Protein AF-A0A920KA98-F1 (afdb_monomer_lite)

Radius of gyration: 15.02 Å; chains: 1; bounding box: 37×26×47 Å

Foldseek 3Di:
DQDLLVLALCCAFVVDQDDNDDPVLVVVCVVVVDDDCDASNDPLNQAAQEEEEPQQPDVVLLPDLVNQLVQLLVLQQVAQQGEYEYENRDPPQDSVSSSSSSVNNCVNRVHSYYHYACRGPQRVDDVRRHPPHDHHYDYPNDPD

Sequence (144 aa):
MGESNAVAFANTVLGARTNRYGDFLDIACAVSGRAPYYGLHCDKNRNAEILLDVTDLPENVKGEDTFFPVLGSVIGRLAGDRVCAVSGINKIASEDQLKALCAAAASTGAVGLVHIIGITPEATNLPHVFGKSDQRKFCLSIWI

Structure (mmCIF, N/CA/C/O backbone):
data_AF-A0A920KA98-F1
#
_entry.id   AF-A0A920KA98-F1
#
loop_
_atom_site.group_PDB
_atom_site.id
_atom_site.type_symbol
_atom_site.label_atom_id
_atom_site.label_alt_id
_atom_site.label_comp_id
_atom_site.label_asym_id
_atom_site.label_entity_id
_atom_site.label_seq_id
_atom_site.pdbx_PDB_ins_code
_atom_site.Cartn_x
_at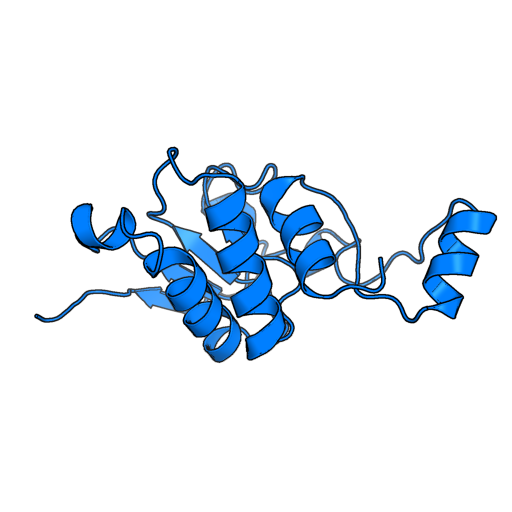om_site.Cartn_y
_atom_site.Cartn_z
_atom_site.occupancy
_atom_site.B_iso_or_equiv
_atom_site.auth_seq_id
_atom_site.auth_comp_id
_atom_site.auth_asym_id
_atom_site.auth_atom_id
_atom_site.pdbx_PDB_model_num
ATOM 1 N N . MET A 1 1 ? 11.928 3.351 -7.414 1.00 64.81 1 MET A N 1
ATOM 2 C CA . MET A 1 1 ? 12.096 3.669 -5.997 1.00 64.81 1 MET A CA 1
ATOM 3 C C . MET A 1 1 ? 12.461 2.370 -5.295 1.00 64.81 1 MET A C 1
ATOM 5 O O . MET A 1 1 ? 11.627 1.469 -5.255 1.00 64.81 1 MET A O 1
ATOM 9 N N . GLY A 1 2 ? 13.709 2.225 -4.848 1.00 67.06 2 GLY A N 1
ATOM 10 C CA . GLY A 1 2 ? 14.181 1.003 -4.175 1.00 67.06 2 GLY A CA 1
ATOM 11 C C . GLY A 1 2 ? 13.707 0.859 -2.723 1.00 67.06 2 GLY A C 1
ATOM 12 O O . GLY A 1 2 ? 13.551 -0.253 -2.222 1.00 67.06 2 GLY A O 1
ATOM 13 N N . GLU A 1 3 ? 13.401 1.978 -2.062 1.00 83.00 3 GLU A N 1
ATOM 14 C CA . GLU A 1 3 ? 13.081 1.986 -0.636 1.00 83.00 3 GLU A CA 1
ATOM 15 C C . GLU A 1 3 ? 11.626 1.572 -0.348 1.00 83.00 3 GLU A C 1
ATOM 17 O O . GLU A 1 3 ? 10.662 2.099 -0.913 1.00 83.00 3 GLU A O 1
ATOM 22 N N . SER A 1 4 ? 11.472 0.612 0.564 1.00 81.31 4 SER A N 1
ATOM 23 C CA . SER A 1 4 ? 10.218 -0.102 0.830 1.00 81.31 4 SER A CA 1
ATOM 24 C C . SER A 1 4 ? 9.083 0.776 1.368 1.00 81.31 4 SER A C 1
ATOM 26 O O . SER A 1 4 ? 7.957 0.701 0.867 1.00 81.31 4 SER A O 1
ATOM 28 N N . ASN A 1 5 ? 9.374 1.612 2.365 1.00 88.81 5 ASN A N 1
ATOM 29 C CA . ASN A 1 5 ? 8.407 2.514 2.989 1.00 88.81 5 ASN A CA 1
ATOM 30 C C . ASN A 1 5 ? 7.975 3.638 2.037 1.00 88.81 5 ASN A C 1
ATOM 32 O O . ASN A 1 5 ? 6.824 4.070 2.052 1.00 88.81 5 ASN A O 1
ATOM 36 N N . ALA A 1 6 ? 8.888 4.078 1.178 1.00 92.38 6 ALA A N 1
ATOM 37 C CA . ALA A 1 6 ? 8.701 5.208 0.300 1.00 92.38 6 ALA A CA 1
ATOM 38 C C . ALA A 1 6 ? 7.776 4.839 -0.870 1.00 92.38 6 ALA A C 1
ATOM 40 O O . ALA A 1 6 ? 6.910 5.630 -1.237 1.00 92.38 6 ALA A O 1
ATOM 41 N N . VAL A 1 7 ? 7.867 3.597 -1.365 1.00 94.88 7 VAL A N 1
ATOM 42 C CA . VAL A 1 7 ? 6.890 3.012 -2.300 1.00 94.88 7 VAL A CA 1
ATOM 43 C C . VAL A 1 7 ? 5.493 2.982 -1.677 1.00 94.88 7 VAL A C 1
ATOM 45 O O . VAL A 1 7 ? 4.543 3.468 -2.292 1.00 94.88 7 VAL A O 1
ATOM 48 N N . ALA A 1 8 ? 5.371 2.459 -0.452 1.00 96.62 8 ALA A N 1
ATOM 49 C CA . ALA A 1 8 ? 4.089 2.370 0.245 1.00 96.62 8 ALA A CA 1
ATOM 50 C C . ALA A 1 8 ? 3.463 3.754 0.462 1.00 96.62 8 ALA A C 1
ATOM 52 O O . ALA A 1 8 ? 2.291 3.949 0.145 1.00 96.62 8 ALA A O 1
ATOM 53 N N . PHE A 1 9 ? 4.250 4.730 0.919 1.00 97.00 9 PHE A N 1
ATOM 54 C CA . PHE A 1 9 ? 3.796 6.105 1.111 1.00 97.00 9 PHE A CA 1
ATOM 55 C C . PHE A 1 9 ? 3.406 6.779 -0.211 1.00 97.00 9 PHE A C 1
ATOM 57 O O . PHE A 1 9 ? 2.332 7.369 -0.304 1.00 97.00 9 PHE A O 1
ATOM 64 N N . ALA A 1 10 ? 4.229 6.655 -1.256 1.00 96.69 10 ALA A N 1
ATOM 65 C CA . ALA A 1 10 ? 3.946 7.258 -2.556 1.00 96.69 10 ALA A CA 1
ATOM 66 C C . ALA A 1 10 ? 2.644 6.715 -3.162 1.00 96.69 10 ALA A C 1
ATOM 68 O O . ALA A 1 10 ? 1.824 7.491 -3.651 1.00 96.69 10 ALA A O 1
ATOM 69 N N . ASN A 1 11 ? 2.417 5.402 -3.094 1.00 96.94 11 ASN A N 1
ATOM 70 C CA . ASN A 1 11 ? 1.177 4.798 -3.580 1.00 96.94 11 ASN A CA 1
ATOM 71 C C . ASN A 1 11 ? -0.036 5.195 -2.715 1.00 96.94 11 ASN A C 1
ATOM 73 O O . ASN A 1 11 ? -1.086 5.521 -3.264 1.00 96.94 11 ASN A O 1
ATOM 77 N N . THR A 1 12 ? 0.114 5.184 -1.385 1.00 96.50 12 THR A N 1
ATOM 78 C CA . THR A 1 12 ? -0.977 5.377 -0.406 1.00 96.50 12 THR A CA 1
ATOM 79 C C . THR A 1 12 ? -1.412 6.832 -0.270 1.00 96.50 12 THR A C 1
ATOM 81 O O . THR A 1 12 ? -2.606 7.115 -0.248 1.00 96.50 12 THR A O 1
ATOM 84 N N . VAL A 1 13 ? -0.463 7.759 -0.151 1.00 95.44 13 VAL A N 1
ATOM 85 C CA . VAL A 1 13 ? -0.736 9.164 0.192 1.00 95.44 13 VAL A CA 1
ATOM 86 C C . VAL A 1 13 ? -0.712 10.044 -1.049 1.00 95.44 13 VAL A C 1
ATOM 88 O O . VAL A 1 13 ? -1.589 10.882 -1.229 1.00 95.44 13 VAL A O 1
ATOM 91 N N . LEU A 1 14 ? 0.262 9.831 -1.939 1.00 95.31 14 LEU A N 1
ATOM 92 C CA . LEU A 1 14 ? 0.437 10.670 -3.130 1.00 95.31 14 LEU A CA 1
ATOM 93 C C . LEU A 1 14 ? -0.336 10.152 -4.352 1.00 95.31 14 LEU A C 1
ATOM 95 O O . LEU A 1 14 ? -0.430 10.852 -5.356 1.00 95.31 14 LEU A O 1
ATOM 99 N N . GLY A 1 15 ? -0.870 8.926 -4.297 1.00 94.25 15 GLY A N 1
ATOM 100 C CA . GLY A 1 15 ? -1.549 8.296 -5.433 1.00 94.25 15 GLY A CA 1
ATOM 101 C C . GLY A 1 15 ? -0.606 7.934 -6.582 1.00 94.25 15 GLY A C 1
ATOM 102 O O . GLY A 1 15 ? -1.046 7.766 -7.721 1.00 94.25 15 GLY A O 1
ATOM 103 N N . ALA A 1 16 ? 0.696 7.815 -6.307 1.00 95.31 16 ALA A N 1
ATOM 104 C CA . ALA A 1 16 ? 1.647 7.338 -7.294 1.00 95.31 16 ALA A CA 1
ATOM 105 C C . ALA A 1 16 ? 1.314 5.899 -7.717 1.00 95.31 16 ALA A C 1
ATOM 107 O O . ALA A 1 16 ? 0.584 5.153 -7.053 1.00 95.31 16 ALA A O 1
ATOM 108 N N . ARG A 1 17 ? 1.886 5.504 -8.852 1.00 94.94 17 ARG A N 1
ATOM 109 C CA . ARG A 1 17 ? 1.837 4.136 -9.358 1.00 94.94 17 ARG A CA 1
ATOM 110 C C . ARG A 1 17 ? 3.261 3.655 -9.493 1.00 94.94 17 ARG A C 1
ATOM 112 O O . ARG A 1 17 ? 3.971 4.070 -10.402 1.00 94.94 17 ARG A O 1
ATOM 119 N N . THR A 1 18 ? 3.713 2.879 -8.515 1.00 93.88 18 THR A N 1
ATOM 120 C CA . THR A 1 18 ? 5.082 2.367 -8.484 1.00 93.88 18 THR A CA 1
ATOM 121 C C . THR A 1 18 ? 5.176 1.046 -7.728 1.00 93.88 18 THR A C 1
ATOM 123 O O . THR A 1 18 ? 4.344 0.735 -6.877 1.00 93.88 18 THR A O 1
ATOM 126 N N . ASN A 1 19 ? 6.211 0.271 -8.043 1.00 93.44 19 ASN A N 1
ATOM 127 C CA . ASN A 1 19 ? 6.557 -0.971 -7.359 1.00 93.44 19 ASN A CA 1
ATOM 128 C C . ASN A 1 19 ? 7.904 -0.815 -6.645 1.00 93.44 19 ASN A C 1
ATOM 130 O O . ASN A 1 19 ? 8.655 0.130 -6.896 1.00 93.44 19 ASN A O 1
ATOM 134 N N . ARG A 1 20 ? 8.239 -1.795 -5.802 1.00 89.62 20 ARG A N 1
ATOM 135 C CA . ARG A 1 20 ? 9.596 -1.956 -5.279 1.00 89.62 20 ARG A CA 1
ATOM 136 C C . ARG A 1 20 ? 10.485 -2.527 -6.383 1.00 89.62 20 ARG A C 1
ATOM 138 O O . ARG A 1 20 ? 10.322 -3.683 -6.775 1.00 89.62 20 ARG A O 1
ATOM 145 N N . TYR A 1 21 ? 11.379 -1.700 -6.913 1.00 89.12 21 TYR A N 1
ATOM 146 C CA . TYR A 1 21 ? 12.351 -2.114 -7.925 1.00 89.12 21 TYR A CA 1
ATOM 147 C C . TYR A 1 21 ? 13.682 -2.467 -7.280 1.00 89.12 21 TYR A C 1
ATOM 149 O O . TYR A 1 21 ? 14.063 -1.858 -6.287 1.00 89.12 21 TYR A O 1
ATOM 157 N N . GLY A 1 22 ? 14.404 -3.411 -7.882 1.00 88.19 22 GLY A N 1
ATOM 158 C CA . GLY A 1 22 ? 15.830 -3.551 -7.604 1.00 88.19 22 GLY A CA 1
ATOM 159 C C . GLY A 1 22 ? 16.609 -2.367 -8.180 1.00 88.19 22 GLY A C 1
ATOM 160 O O . GLY A 1 22 ? 16.202 -1.791 -9.192 1.00 88.19 22 GLY A O 1
ATOM 161 N N . ASP A 1 23 ? 17.743 -2.042 -7.567 1.00 88.75 23 ASP A N 1
ATOM 162 C CA . ASP A 1 23 ? 18.513 -0.818 -7.828 1.00 88.75 23 ASP A CA 1
ATOM 163 C C . ASP A 1 23 ? 18.818 -0.582 -9.316 1.00 88.75 23 ASP A C 1
ATOM 165 O O . ASP A 1 23 ? 18.611 0.512 -9.840 1.00 88.75 23 ASP A O 1
ATOM 169 N N . PHE A 1 24 ? 19.239 -1.624 -10.041 1.00 92.44 24 PHE A N 1
ATOM 170 C CA . PHE A 1 24 ? 19.554 -1.508 -11.469 1.00 92.44 24 PHE A CA 1
ATOM 171 C C . PHE A 1 24 ? 18.328 -1.219 -12.335 1.00 92.44 24 PHE A C 1
ATOM 173 O O . PHE A 1 24 ? 18.422 -0.466 -13.306 1.00 92.44 24 PHE A O 1
ATOM 180 N N . LEU A 1 25 ? 17.174 -1.795 -11.986 1.00 91.06 25 LEU A N 1
ATOM 181 C CA . LEU A 1 25 ? 15.928 -1.506 -12.688 1.00 91.06 25 LEU A CA 1
ATOM 182 C C . LEU A 1 25 ? 15.480 -0.070 -12.404 1.00 91.06 25 LEU A C 1
ATOM 184 O O . LEU A 1 25 ? 14.978 0.588 -13.310 1.00 91.06 25 LEU A O 1
ATOM 188 N N . ASP A 1 26 ? 15.699 0.432 -11.189 1.00 90.12 26 ASP A N 1
ATOM 189 C CA . ASP A 1 26 ? 15.351 1.808 -10.834 1.00 90.12 26 ASP A CA 1
ATOM 190 C C . ASP A 1 26 ? 16.159 2.828 -11.649 1.00 90.12 26 ASP A C 1
ATOM 192 O O . ASP A 1 26 ? 15.595 3.744 -12.250 1.00 90.12 26 ASP A O 1
ATOM 196 N N . ILE A 1 27 ? 17.473 2.607 -11.776 1.00 92.19 27 ILE A N 1
ATOM 197 C CA . ILE A 1 27 ? 18.348 3.430 -12.625 1.00 92.19 27 ILE A CA 1
ATOM 198 C C . ILE A 1 27 ? 17.921 3.335 -14.094 1.00 92.19 27 ILE A C 1
ATOM 200 O O . ILE A 1 27 ? 17.827 4.355 -14.777 1.00 92.19 27 ILE A O 1
ATOM 204 N N . ALA A 1 28 ? 17.613 2.133 -14.590 1.00 94.69 28 ALA A N 1
ATOM 205 C CA . ALA A 1 28 ? 17.132 1.961 -15.958 1.00 94.69 28 ALA A CA 1
ATOM 206 C C . ALA A 1 28 ? 15.816 2.721 -16.203 1.00 94.69 28 ALA A C 1
ATOM 208 O O . ALA A 1 28 ? 15.642 3.322 -17.267 1.00 94.69 28 ALA A O 1
ATOM 209 N N . CYS A 1 29 ? 14.911 2.752 -15.219 1.00 92.94 29 CYS A N 1
ATOM 210 C CA . CYS A 1 29 ? 13.681 3.538 -15.292 1.00 92.94 29 CYS A CA 1
ATOM 211 C C . CYS A 1 29 ? 13.971 5.042 -15.340 1.00 92.94 29 CYS A C 1
ATOM 213 O O . CYS A 1 29 ? 13.373 5.748 -16.150 1.00 92.94 29 CYS A O 1
ATOM 215 N N . ALA A 1 30 ? 14.911 5.525 -14.522 1.00 92.56 30 ALA A N 1
ATOM 216 C CA . ALA A 1 30 ? 15.312 6.929 -14.500 1.00 92.56 30 ALA A CA 1
ATOM 217 C C . ALA A 1 30 ? 15.941 7.377 -15.831 1.00 92.56 30 ALA A C 1
ATOM 219 O O . ALA A 1 30 ? 15.579 8.425 -16.357 1.00 92.56 30 ALA A O 1
ATOM 220 N N . VAL A 1 31 ? 16.834 6.564 -16.409 1.00 96.44 31 VAL A N 1
ATOM 221 C CA . VAL A 1 31 ? 17.502 6.871 -17.687 1.00 96.44 31 VAL A CA 1
ATOM 222 C C . VAL A 1 31 ? 16.531 6.801 -18.865 1.00 96.44 31 VAL A C 1
ATOM 224 O O . VAL A 1 31 ? 16.566 7.652 -19.749 1.00 96.44 31 VAL A O 1
ATOM 227 N N . SER A 1 32 ? 15.661 5.790 -18.899 1.00 96.50 32 SER A N 1
ATOM 228 C CA . SER A 1 32 ? 14.718 5.606 -20.010 1.00 96.50 32 SER A CA 1
ATOM 229 C C . SER A 1 32 ? 13.457 6.467 -19.899 1.00 96.50 32 SER A C 1
ATOM 231 O O . SER A 1 32 ? 12.715 6.579 -20.876 1.00 96.50 32 SER A O 1
ATOM 233 N N . GLY A 1 33 ? 13.180 7.030 -18.718 1.00 94.81 33 GLY A N 1
ATOM 234 C CA . GLY A 1 33 ? 11.914 7.691 -18.402 1.00 94.81 33 GLY A CA 1
ATOM 235 C C . GLY A 1 33 ? 10.710 6.744 -18.448 1.00 94.81 33 GLY A C 1
ATOM 236 O O . GLY A 1 33 ? 9.584 7.192 -18.662 1.00 94.81 33 GLY A O 1
ATOM 237 N N . ARG A 1 34 ? 10.927 5.428 -18.323 1.00 93.88 34 ARG A N 1
ATOM 238 C CA . ARG A 1 34 ? 9.894 4.394 -18.479 1.00 93.88 34 ARG A CA 1
ATOM 239 C C . ARG A 1 34 ? 9.969 3.380 -17.352 1.00 93.88 34 ARG A C 1
ATOM 241 O O . ARG A 1 34 ? 11.039 2.887 -17.029 1.00 93.88 34 ARG A O 1
ATOM 248 N N . ALA A 1 35 ? 8.812 3.005 -16.821 1.00 93.25 35 ALA A N 1
ATOM 249 C CA . ALA A 1 35 ? 8.672 1.906 -15.873 1.00 93.25 35 ALA A CA 1
ATOM 250 C C . ALA A 1 35 ? 7.958 0.715 -16.536 1.00 93.25 35 ALA A C 1
ATOM 252 O O . ALA A 1 35 ? 7.063 0.930 -17.360 1.00 93.25 35 ALA A O 1
ATOM 253 N N . PRO A 1 36 ? 8.304 -0.539 -16.191 1.00 92.94 36 PRO A N 1
ATOM 254 C CA . PRO A 1 36 ? 7.561 -1.691 -16.680 1.00 92.94 36 PRO A CA 1
ATOM 255 C C . PRO A 1 36 ? 6.124 -1.675 -16.138 1.00 92.94 36 PRO A C 1
ATOM 257 O O . PRO A 1 36 ? 5.895 -1.428 -14.954 1.00 92.94 36 PRO A O 1
ATOM 260 N N . TYR A 1 37 ? 5.149 -1.973 -16.996 1.00 95.00 37 TYR A N 1
ATOM 261 C CA . TYR A 1 37 ? 3.734 -1.984 -16.623 1.00 95.00 37 TYR A CA 1
ATOM 262 C C . TYR A 1 37 ? 3.340 -3.326 -15.987 1.00 95.00 37 TYR A C 1
ATOM 264 O O . TYR A 1 37 ? 2.954 -4.270 -16.674 1.00 95.00 37 TYR A O 1
ATOM 272 N N . TYR A 1 38 ? 3.478 -3.424 -14.665 1.00 94.50 38 TYR A N 1
ATOM 273 C CA . TYR A 1 38 ? 3.110 -4.605 -13.872 1.00 94.50 38 TYR A CA 1
ATOM 274 C C . TYR A 1 38 ? 2.803 -4.227 -12.417 1.00 94.50 38 TYR A C 1
ATOM 276 O O . TYR A 1 38 ? 3.002 -3.082 -12.008 1.00 94.50 38 TYR A O 1
ATOM 284 N N . GLY A 1 39 ? 2.356 -5.189 -11.603 1.00 94.88 39 GLY A N 1
ATOM 285 C CA . GLY A 1 39 ? 2.130 -4.963 -10.171 1.00 94.88 39 GLY A CA 1
ATOM 286 C C . GLY A 1 39 ? 1.172 -3.794 -9.934 1.00 94.88 39 GLY A C 1
ATOM 287 O O . GLY A 1 39 ? 0.146 -3.708 -10.610 1.00 94.88 39 GLY A O 1
ATOM 288 N N . LEU A 1 40 ? 1.538 -2.873 -9.045 1.00 96.00 40 LEU A N 1
ATOM 289 C CA . LEU A 1 40 ? 0.741 -1.704 -8.652 1.00 96.00 40 LEU A CA 1
ATOM 290 C C . LEU A 1 40 ? 0.658 -0.596 -9.716 1.00 96.00 40 LEU A C 1
ATOM 292 O O . LEU A 1 40 ? 0.045 0.442 -9.463 1.00 96.00 40 LEU A O 1
ATOM 296 N N . HIS A 1 41 ? 1.223 -0.805 -10.910 1.00 95.69 41 HIS A N 1
ATOM 297 C CA . HIS A 1 41 ? 0.902 0.013 -12.088 1.00 95.69 41 HIS A CA 1
ATOM 298 C C . HIS A 1 41 ? -0.448 -0.344 -12.700 1.00 95.69 41 HIS A C 1
ATOM 300 O O . HIS A 1 41 ? -1.078 0.500 -13.336 1.00 95.69 41 HIS A O 1
ATOM 306 N N . CYS A 1 42 ? -0.889 -1.592 -12.529 1.00 94.94 42 CYS A N 1
ATOM 307 C CA . CYS A 1 42 ? -2.129 -2.091 -13.102 1.00 94.94 42 CYS A CA 1
ATOM 308 C C . CYS A 1 42 ? -3.297 -1.855 -12.140 1.00 94.94 42 CYS A C 1
ATOM 310 O O . CYS A 1 42 ? -3.255 -2.333 -11.009 1.00 94.94 42 CYS A O 1
ATOM 312 N N . ASP A 1 43 ? -4.378 -1.229 -12.616 1.00 92.50 43 ASP A N 1
ATOM 313 C CA . ASP A 1 43 ? -5.558 -0.898 -11.797 1.00 92.50 43 ASP A CA 1
ATOM 314 C C . ASP A 1 43 ? -6.105 -2.109 -11.035 1.00 92.50 43 ASP A C 1
ATOM 316 O O . ASP A 1 43 ? -6.328 -2.057 -9.831 1.00 92.50 43 ASP A O 1
ATOM 320 N N . LYS A 1 44 ? -6.231 -3.249 -11.722 1.00 91.81 44 LYS A N 1
ATOM 321 C CA . LYS A 1 44 ? -6.755 -4.489 -11.134 1.00 91.81 44 LYS A CA 1
ATOM 322 C C . LYS A 1 44 ? -5.962 -4.992 -9.920 1.00 91.81 44 LYS A C 1
ATOM 324 O O . LYS A 1 44 ? -6.551 -5.623 -9.051 1.00 91.81 44 LYS A O 1
ATOM 329 N N . ASN A 1 45 ? -4.656 -4.723 -9.871 1.00 94.12 45 ASN A N 1
ATOM 330 C CA . ASN A 1 45 ? -3.764 -5.174 -8.800 1.00 94.12 45 ASN A CA 1
ATOM 331 C C . ASN A 1 45 ? -3.729 -4.182 -7.630 1.00 94.12 45 ASN A C 1
ATOM 333 O O . ASN A 1 45 ? -3.098 -4.454 -6.616 1.00 94.12 45 ASN A O 1
ATOM 337 N N . ARG A 1 46 ? -4.365 -3.017 -7.786 1.00 95.25 46 ARG A N 1
ATOM 338 C CA . ARG A 1 46 ? -4.528 -2.019 -6.727 1.00 95.25 46 ARG A CA 1
ATOM 339 C C . ARG A 1 46 ? -5.837 -2.208 -5.965 1.00 95.25 46 ARG A C 1
ATOM 341 O O . ARG A 1 46 ? -6.069 -1.486 -5.004 1.00 95.25 46 ARG A O 1
ATOM 348 N N . ASN A 1 47 ? -6.685 -3.155 -6.369 1.00 94.12 47 ASN A N 1
ATOM 349 C CA . ASN A 1 47 ? -7.905 -3.465 -5.636 1.00 94.12 47 ASN A CA 1
ATOM 350 C C . ASN A 1 47 ? -7.552 -4.049 -4.267 1.00 94.12 47 ASN A C 1
ATOM 352 O O . ASN A 1 47 ? -6.754 -4.981 -4.184 1.00 94.12 47 ASN A O 1
ATOM 356 N N . ALA A 1 48 ? -8.169 -3.530 -3.209 1.00 94.56 48 ALA A N 1
ATOM 357 C CA . ALA A 1 48 ? -8.039 -4.114 -1.888 1.00 94.56 48 ALA A CA 1
ATOM 358 C C . ALA A 1 48 ? -8.632 -5.524 -1.857 1.00 94.56 48 ALA A C 1
ATOM 360 O O . ALA A 1 48 ? -9.677 -5.802 -2.444 1.00 94.56 48 ALA A O 1
ATOM 361 N N . GLU A 1 49 ? -7.966 -6.401 -1.117 1.00 93.31 49 GLU A N 1
ATOM 362 C CA . GLU A 1 49 ? -8.437 -7.758 -0.823 1.00 93.31 49 GLU A CA 1
ATOM 363 C C . GLU A 1 49 ? -8.912 -7.881 0.629 1.00 93.31 49 GLU A C 1
ATOM 365 O O . GLU A 1 49 ? -9.657 -8.796 0.992 1.00 93.31 49 GLU A O 1
ATOM 370 N N . ILE A 1 50 ? -8.479 -6.943 1.472 1.00 92.75 50 ILE A N 1
ATOM 371 C CA . ILE A 1 50 ? -8.744 -6.920 2.905 1.00 92.75 50 ILE A CA 1
ATOM 372 C C . ILE A 1 50 ? -9.315 -5.562 3.285 1.00 92.75 50 ILE A C 1
ATOM 374 O O . ILE A 1 50 ? -8.813 -4.534 2.835 1.00 92.75 50 ILE A O 1
ATOM 378 N N . LEU A 1 51 ? -10.344 -5.569 4.129 1.00 93.88 51 LEU A N 1
ATOM 379 C CA . LEU A 1 51 ? -10.823 -4.383 4.830 1.00 93.88 51 LEU A CA 1
ATOM 380 C C . LEU A 1 51 ? -10.471 -4.497 6.309 1.00 93.88 51 LEU A C 1
ATOM 382 O O . LEU A 1 51 ? -10.885 -5.460 6.955 1.00 93.88 51 LEU A O 1
ATOM 386 N N . LEU A 1 52 ? -9.770 -3.499 6.831 1.00 94.25 52 LEU A N 1
ATOM 387 C CA . LEU A 1 52 ? -9.576 -3.286 8.255 1.00 94.25 52 LEU A CA 1
ATOM 388 C C . LEU A 1 52 ? -10.426 -2.098 8.703 1.00 94.25 52 LEU A C 1
ATOM 390 O O . LEU A 1 52 ? -10.156 -0.959 8.322 1.00 94.25 52 LEU A O 1
ATOM 394 N N . ASP A 1 53 ? -11.456 -2.361 9.499 1.00 93.06 53 ASP A N 1
ATOM 395 C CA . ASP A 1 53 ? -12.316 -1.303 10.025 1.00 93.06 53 ASP A CA 1
ATOM 396 C C . ASP A 1 53 ? -11.903 -0.928 11.449 1.00 93.06 53 ASP A C 1
ATOM 398 O O . ASP A 1 53 ? -11.918 -1.774 12.346 1.00 93.06 53 ASP A O 1
ATOM 402 N N . VAL A 1 54 ? -11.509 0.335 11.637 1.00 93.00 54 VAL A N 1
ATOM 403 C CA . VAL A 1 54 ? -11.131 0.918 12.935 1.00 93.00 54 VAL A CA 1
ATOM 404 C C . VAL A 1 54 ? -12.114 1.999 13.396 1.00 93.00 54 VAL A C 1
ATOM 406 O O . VAL A 1 54 ? -11.798 2.790 14.285 1.00 93.00 54 VAL A O 1
ATOM 409 N N . THR A 1 55 ? -13.307 2.058 12.795 1.00 90.62 55 THR A N 1
ATOM 410 C CA . THR A 1 55 ? -14.330 3.068 13.121 1.00 90.62 55 THR A CA 1
ATOM 411 C C . THR A 1 55 ? -14.712 3.041 14.602 1.00 90.62 55 THR A C 1
ATOM 413 O O . THR A 1 55 ? -14.781 4.101 15.222 1.00 90.62 55 THR A O 1
ATOM 416 N N . ASP A 1 56 ? -14.847 1.845 15.178 1.00 89.69 56 ASP A N 1
ATOM 417 C CA . ASP A 1 56 ? -15.270 1.635 16.570 1.00 89.69 56 ASP A CA 1
ATOM 418 C C . ASP A 1 56 ? -14.150 1.851 17.605 1.00 89.69 56 ASP A C 1
ATOM 420 O O . ASP A 1 56 ? -14.376 1.713 18.808 1.00 89.69 56 ASP A O 1
ATOM 424 N N . LEU A 1 57 ? -12.930 2.195 17.171 1.00 89.50 57 LEU A N 1
ATOM 425 C CA . LEU A 1 57 ? -11.847 2.509 18.099 1.00 89.50 57 LEU A CA 1
ATOM 426 C C . LEU A 1 57 ? -12.033 3.897 18.734 1.00 89.50 57 LEU A C 1
ATOM 428 O O . LEU A 1 57 ? -12.366 4.851 18.020 1.00 89.50 57 LEU A O 1
ATOM 432 N N . PRO A 1 58 ? -11.740 4.052 20.042 1.00 89.06 58 PRO A N 1
ATOM 433 C CA . PRO A 1 58 ? -11.795 5.345 20.718 1.00 89.06 58 PRO A CA 1
ATOM 434 C C . PRO A 1 58 ? -10.912 6.406 20.041 1.00 89.06 58 PRO A C 1
ATOM 436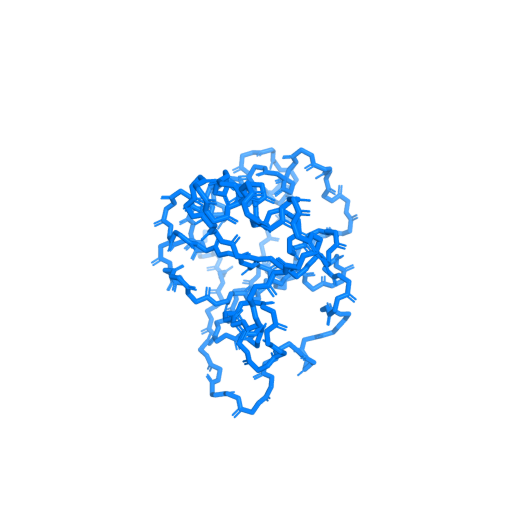 O O . PRO A 1 58 ? -9.764 6.139 19.681 1.00 89.06 58 PRO A O 1
ATOM 439 N N . GLU A 1 59 ? -11.417 7.636 19.897 1.00 86.38 59 GLU A N 1
ATOM 440 C CA . GLU A 1 59 ? -10.674 8.732 19.246 1.00 86.38 59 GLU A CA 1
ATOM 441 C C . GLU A 1 59 ? -9.371 9.087 19.971 1.00 86.38 59 GLU A C 1
ATOM 443 O O . GLU A 1 59 ? -8.394 9.448 19.322 1.00 86.38 59 GLU A O 1
ATOM 448 N N . ASN A 1 60 ? -9.318 8.939 21.300 1.00 86.62 60 ASN A N 1
ATOM 449 C CA . ASN A 1 60 ? -8.084 9.158 22.055 1.00 86.62 60 ASN A CA 1
ATOM 450 C C . ASN A 1 60 ? -6.990 8.164 21.648 1.00 86.62 60 ASN A C 1
ATOM 452 O O . ASN A 1 60 ? -5.847 8.574 21.522 1.00 86.62 60 ASN A O 1
ATOM 456 N N . VAL A 1 61 ? -7.347 6.903 21.374 1.00 86.62 61 VAL A N 1
ATOM 457 C CA . VAL A 1 61 ? -6.400 5.885 20.896 1.00 86.62 61 VAL A CA 1
ATOM 458 C C . VAL A 1 61 ? -5.953 6.212 19.475 1.00 86.62 61 VAL A C 1
ATOM 460 O O . VAL A 1 61 ? -4.764 6.175 19.185 1.00 86.62 61 VAL A O 1
ATOM 463 N N . LYS A 1 62 ? -6.885 6.587 18.589 1.00 86.94 62 LYS A N 1
ATOM 464 C CA . LYS A 1 62 ? -6.564 6.970 17.201 1.00 86.94 62 LYS A CA 1
ATOM 465 C C . LYS A 1 62 ? -5.727 8.252 17.104 1.00 86.94 62 LYS A C 1
ATOM 467 O O . LYS A 1 62 ? -5.088 8.478 16.080 1.00 86.94 62 LYS A O 1
ATOM 472 N N . GLY A 1 63 ? -5.753 9.089 18.141 1.00 84.31 63 GLY A N 1
ATOM 473 C CA . GLY A 1 63 ? -4.970 10.318 18.243 1.00 84.31 63 GLY A CA 1
ATOM 474 C C . GLY A 1 63 ? -3.540 10.133 18.757 1.00 84.31 63 GLY A C 1
ATOM 475 O O . GLY A 1 63 ? -2.767 11.086 18.691 1.00 84.31 63 GLY A O 1
ATOM 476 N N . GLU A 1 64 ? -3.168 8.954 19.265 1.00 88.50 64 GLU A N 1
ATOM 477 C CA . GLU A 1 64 ? -1.800 8.693 19.725 1.00 88.50 64 GLU A CA 1
ATOM 478 C C . GLU A 1 64 ? -0.839 8.489 18.544 1.00 88.50 64 GLU A C 1
ATOM 480 O O . GLU A 1 64 ? -1.136 7.756 17.601 1.00 88.50 64 GLU A O 1
ATOM 485 N N . ASP A 1 65 ? 0.373 9.046 18.616 1.00 86.88 65 ASP A N 1
ATOM 486 C CA . ASP A 1 65 ? 1.386 8.864 17.560 1.00 86.88 65 ASP A CA 1
ATOM 487 C C . ASP A 1 65 ? 1.813 7.398 17.381 1.00 86.88 65 ASP A C 1
ATOM 489 O O . ASP A 1 65 ? 2.235 6.982 16.302 1.00 86.88 65 ASP A O 1
ATOM 493 N N . THR A 1 66 ? 1.669 6.591 18.431 1.00 92.56 66 THR A N 1
ATOM 494 C CA . THR A 1 66 ? 1.930 5.146 18.431 1.00 92.56 66 THR A CA 1
ATOM 495 C C . THR A 1 66 ? 0.874 4.357 17.656 1.00 92.56 66 THR A C 1
ATOM 497 O O . THR A 1 66 ? 1.164 3.251 17.193 1.00 92.56 66 THR A O 1
ATOM 500 N N . PHE A 1 67 ? -0.326 4.910 17.458 1.00 93.75 67 PHE A N 1
ATOM 501 C CA . PHE A 1 67 ? -1.430 4.225 16.792 1.00 93.75 67 PHE A CA 1
ATOM 502 C C . PHE A 1 67 ? -1.079 3.831 15.359 1.00 93.75 67 PHE A C 1
ATOM 504 O O . PHE A 1 67 ? -1.248 2.680 14.966 1.00 93.75 67 PHE A O 1
ATOM 511 N N . PHE A 1 68 ? -0.538 4.765 14.581 1.00 95.31 68 PHE A N 1
ATOM 512 C CA . PHE A 1 68 ? -0.225 4.578 13.165 1.00 95.31 68 PHE A CA 1
ATOM 513 C C . PHE A 1 68 ? 0.830 3.496 12.881 1.00 95.31 68 PHE A C 1
ATOM 515 O O . PHE A 1 68 ? 0.561 2.631 12.042 1.00 95.31 68 PHE A O 1
ATOM 522 N N . PRO A 1 69 ? 2.001 3.459 13.550 1.00 96.62 69 PRO A N 1
ATOM 523 C CA . PRO A 1 69 ? 2.956 2.368 13.364 1.00 96.62 69 PRO A CA 1
ATOM 524 C C . PRO A 1 69 ? 2.430 1.018 13.884 1.00 96.62 69 PRO A C 1
ATOM 526 O O . PRO A 1 69 ? 2.736 -0.024 13.295 1.00 96.62 69 PRO A O 1
ATOM 529 N N . VAL A 1 70 ? 1.607 0.998 14.940 1.00 96.50 70 VAL A N 1
ATOM 530 C CA . VAL A 1 70 ? 0.957 -0.240 15.413 1.00 96.50 70 VAL A CA 1
ATOM 531 C C . VAL A 1 70 ? -0.050 -0.741 14.381 1.00 96.50 70 VAL A C 1
ATOM 533 O O . VAL A 1 70 ? -0.000 -1.906 13.987 1.00 96.50 70 VAL A O 1
ATOM 536 N N . LEU A 1 71 ? -0.906 0.144 13.876 1.00 95.88 71 LEU A N 1
ATOM 537 C CA . LEU A 1 71 ? -1.875 -0.157 12.831 1.00 95.88 71 LEU A CA 1
ATOM 538 C C . LEU A 1 71 ? -1.180 -0.652 11.561 1.00 95.88 71 LEU A C 1
ATOM 540 O O . LEU A 1 71 ? -1.567 -1.681 11.015 1.00 95.88 71 LEU A O 1
ATOM 544 N N . GLY A 1 72 ? -0.106 0.015 11.134 1.00 97.00 72 GLY A N 1
ATOM 545 C CA . GLY A 1 72 ? 0.723 -0.435 10.019 1.00 97.00 72 GLY A CA 1
ATOM 546 C C . GLY A 1 72 ? 1.292 -1.837 10.249 1.00 97.00 72 GLY A C 1
ATOM 547 O O . GLY A 1 72 ? 1.224 -2.680 9.360 1.00 97.00 72 GLY A O 1
ATOM 548 N N . SER A 1 73 ? 1.766 -2.136 11.460 1.00 98.00 73 SER A N 1
ATOM 549 C CA . SER A 1 73 ? 2.266 -3.472 11.818 1.00 98.00 73 SER A CA 1
ATOM 550 C C . SER A 1 73 ? 1.177 -4.550 11.777 1.00 98.00 73 SER A C 1
ATOM 552 O O . SER A 1 73 ? 1.428 -5.677 11.347 1.00 98.00 73 SER A O 1
ATOM 554 N N . VAL A 1 74 ? -0.042 -4.219 12.213 1.00 97.19 74 VAL A N 1
ATOM 555 C CA . VAL A 1 74 ? -1.211 -5.106 12.112 1.00 97.19 74 VAL A CA 1
ATOM 556 C C . VAL A 1 74 ? -1.567 -5.344 10.646 1.00 97.19 74 VAL A C 1
ATOM 558 O O . VAL A 1 74 ? -1.730 -6.494 10.239 1.00 97.19 74 VAL A O 1
ATOM 561 N N . ILE A 1 75 ? -1.618 -4.280 9.839 1.00 96.75 75 ILE A N 1
ATOM 562 C CA . ILE A 1 75 ? -1.881 -4.360 8.399 1.00 96.75 75 ILE A CA 1
ATOM 563 C C .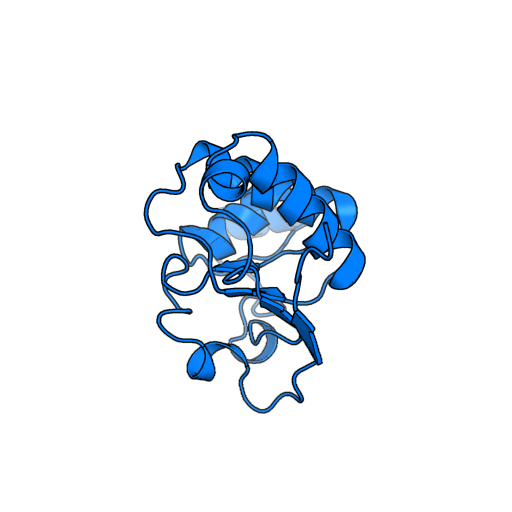 ILE A 1 75 ? -0.856 -5.264 7.724 1.00 96.75 75 ILE A C 1
ATOM 565 O O . ILE A 1 75 ? -1.256 -6.177 7.013 1.00 96.75 75 ILE A O 1
ATOM 569 N N . GLY A 1 76 ? 0.443 -5.073 7.966 1.00 96.88 76 GLY A N 1
ATOM 570 C CA . GLY A 1 76 ? 1.465 -5.898 7.327 1.00 96.88 76 GLY A CA 1
ATOM 571 C C . GLY A 1 76 ? 1.371 -7.375 7.714 1.00 96.88 76 GLY A C 1
ATOM 572 O O . GLY A 1 76 ? 1.465 -8.236 6.842 1.00 96.88 76 GLY A O 1
ATOM 573 N N . ARG A 1 77 ? 1.069 -7.691 8.981 1.00 96.62 77 ARG A N 1
ATOM 574 C CA . ARG A 1 77 ? 0.845 -9.083 9.418 1.00 96.62 77 ARG A CA 1
ATOM 575 C C . ARG A 1 77 ? -0.391 -9.726 8.785 1.00 96.62 77 ARG A C 1
ATOM 577 O O . ARG A 1 77 ? -0.357 -10.914 8.478 1.00 96.62 77 ARG A O 1
ATOM 584 N N . LEU A 1 78 ? -1.482 -8.976 8.621 1.00 94.69 78 LEU A N 1
ATOM 585 C CA . LEU A 1 78 ? -2.733 -9.496 8.055 1.00 94.69 78 LEU A CA 1
ATOM 586 C C . LEU A 1 78 ? -2.690 -9.580 6.527 1.00 94.69 78 LEU A C 1
ATOM 588 O O . LEU A 1 78 ? -3.166 -10.555 5.940 1.00 94.69 78 LEU A O 1
ATOM 592 N N . ALA A 1 79 ? -2.148 -8.551 5.881 1.00 93.94 79 ALA A N 1
ATOM 593 C CA . ALA A 1 79 ? -2.158 -8.403 4.436 1.00 93.94 79 ALA A CA 1
ATOM 594 C C . ALA A 1 79 ? -1.022 -9.158 3.756 1.00 93.94 79 ALA A C 1
ATOM 596 O O . ALA A 1 79 ? -1.257 -9.750 2.700 1.00 93.94 79 ALA A O 1
ATOM 597 N N . GLY A 1 80 ? 0.165 -9.214 4.366 1.00 93.88 80 GLY A N 1
ATOM 598 C CA . GLY A 1 80 ? 1.363 -9.597 3.630 1.00 93.88 80 GLY A CA 1
ATOM 599 C C . GLY A 1 80 ? 1.569 -8.623 2.471 1.00 93.88 80 GLY A C 1
ATOM 600 O O . GLY A 1 80 ? 1.495 -7.412 2.662 1.00 93.88 80 GLY A O 1
ATOM 601 N N . ASP A 1 81 ? 1.774 -9.138 1.266 1.00 92.44 81 ASP A N 1
ATOM 602 C CA . ASP A 1 81 ? 2.006 -8.345 0.054 1.00 92.44 81 ASP A CA 1
ATOM 603 C C . ASP A 1 81 ? 0.718 -7.843 -0.629 1.00 92.44 81 ASP A C 1
ATOM 605 O O . ASP A 1 81 ? 0.786 -7.110 -1.619 1.00 92.44 81 ASP A O 1
ATOM 609 N N . ARG A 1 82 ? -0.457 -8.200 -0.097 1.00 94.69 82 ARG A N 1
ATOM 610 C CA . ARG A 1 82 ? -1.766 -7.802 -0.636 1.00 94.69 82 ARG A CA 1
ATOM 611 C C . ARG A 1 82 ? -2.126 -6.362 -0.284 1.00 94.69 82 ARG A C 1
ATOM 613 O O . ARG A 1 82 ? -1.662 -5.797 0.707 1.00 94.69 82 ARG A O 1
ATOM 620 N N . VAL A 1 83 ? -3.035 -5.784 -1.066 1.00 95.94 83 VAL A N 1
ATOM 621 C CA . VAL A 1 83 ? -3.564 -4.440 -0.808 1.00 95.94 83 VAL A CA 1
ATOM 622 C C . VAL A 1 83 ? -4.623 -4.491 0.295 1.00 95.94 83 VAL A C 1
ATOM 624 O O . VAL A 1 83 ? -5.605 -5.237 0.213 1.00 95.94 83 VAL A O 1
ATOM 627 N N . CYS A 1 84 ? -4.436 -3.666 1.325 1.00 95.50 84 CYS A N 1
ATOM 628 C CA . CYS A 1 84 ? -5.365 -3.516 2.442 1.00 95.50 84 CYS A CA 1
ATOM 629 C C . CYS A 1 84 ? -6.069 -2.160 2.364 1.00 95.50 84 CYS A C 1
ATOM 631 O O . CYS A 1 84 ? -5.410 -1.143 2.157 1.00 95.50 84 CYS A O 1
ATOM 633 N N . ALA A 1 85 ? -7.384 -2.133 2.557 1.00 95.81 85 ALA A N 1
ATOM 634 C CA . ALA A 1 85 ? -8.134 -0.907 2.791 1.00 95.81 85 ALA A CA 1
ATOM 635 C C . ALA A 1 85 ? -8.394 -0.714 4.284 1.00 95.81 85 ALA A C 1
ATOM 637 O O . ALA A 1 85 ? -8.662 -1.676 5.001 1.00 95.81 85 ALA A O 1
ATOM 638 N N . VAL A 1 86 ? -8.366 0.535 4.736 1.00 95.06 86 VAL A N 1
ATOM 639 C CA . VAL A 1 86 ? -8.592 0.924 6.125 1.00 95.06 86 VAL A CA 1
ATOM 640 C C . VAL A 1 86 ? -9.678 1.988 6.190 1.00 95.06 86 VAL A C 1
ATOM 642 O O . VAL A 1 86 ? -9.538 3.058 5.591 1.00 95.06 86 VAL A O 1
ATOM 645 N N . SER A 1 87 ? -10.745 1.713 6.939 1.00 93.19 87 SER A N 1
ATOM 646 C CA . SER A 1 87 ? -11.819 2.667 7.244 1.00 93.19 87 SER A CA 1
ATOM 647 C C . SER A 1 87 ? -11.750 3.136 8.693 1.00 93.19 87 SER A C 1
ATOM 649 O O . SER A 1 87 ? -11.253 2.423 9.557 1.00 93.19 87 SER A O 1
ATOM 651 N N . GLY A 1 88 ? -12.251 4.342 8.967 1.00 89.81 88 GLY A N 1
ATOM 652 C CA . GLY A 1 88 ? -12.318 4.883 10.329 1.00 89.81 88 GLY A CA 1
ATOM 653 C C . GLY A 1 88 ? -11.077 5.658 10.789 1.00 89.81 88 GLY A C 1
ATOM 654 O O . GLY A 1 88 ? -11.062 6.137 11.924 1.00 89.81 88 GLY A O 1
ATOM 655 N N . ILE A 1 89 ? -10.064 5.832 9.926 1.00 87.94 89 ILE A N 1
ATOM 656 C CA . ILE A 1 89 ? -8.996 6.819 10.152 1.00 87.94 89 ILE A CA 1
ATOM 657 C C . ILE A 1 89 ? -9.569 8.220 9.922 1.00 87.94 89 ILE A C 1
ATOM 659 O O . ILE A 1 89 ? -10.210 8.491 8.905 1.00 87.94 89 ILE A O 1
ATOM 663 N N . ASN A 1 90 ? -9.358 9.110 10.890 1.00 70.44 90 ASN A N 1
ATOM 664 C CA . ASN A 1 90 ? -9.836 10.485 10.829 1.00 70.44 90 ASN A CA 1
ATOM 665 C C . ASN A 1 90 ? -9.012 11.331 9.833 1.00 70.44 90 ASN A C 1
ATOM 667 O O . ASN A 1 90 ? -7.867 11.030 9.504 1.00 70.44 90 ASN A O 1
ATOM 671 N N . LYS A 1 91 ? -9.596 12.432 9.343 1.00 65.56 91 LYS A N 1
ATOM 672 C CA . LYS A 1 91 ? -8.960 13.321 8.348 1.00 65.56 91 LYS A CA 1
ATOM 673 C C . LYS A 1 91 ? -7.729 14.090 8.863 1.00 65.56 91 LYS A C 1
ATOM 675 O O . LYS A 1 91 ? -7.149 14.848 8.096 1.00 65.56 91 LYS A O 1
ATOM 680 N N . ILE A 1 92 ? -7.369 13.958 10.141 1.00 68.06 92 ILE A N 1
ATOM 681 C CA . ILE A 1 92 ? -6.359 14.797 10.810 1.00 68.06 92 ILE A CA 1
ATOM 682 C C . ILE A 1 92 ? -4.983 14.103 10.846 1.00 68.06 92 ILE A C 1
ATOM 684 O O . ILE A 1 92 ? -4.015 14.704 11.301 1.00 68.06 92 ILE A O 1
ATOM 688 N N . ALA A 1 93 ? -4.871 12.870 10.333 1.00 85.50 93 ALA A N 1
ATOM 689 C CA . ALA A 1 93 ? -3.601 12.150 10.273 1.00 85.50 93 ALA A CA 1
ATOM 690 C C . ALA A 1 93 ? -2.498 13.009 9.626 1.00 85.50 93 ALA A C 1
ATOM 692 O O . ALA A 1 93 ? -2.629 13.450 8.481 1.00 85.50 93 ALA A O 1
ATOM 693 N N . SER A 1 94 ? -1.416 13.250 10.366 1.00 91.62 94 SER A N 1
ATOM 694 C CA . SER A 1 94 ? -0.287 14.035 9.871 1.00 91.62 94 SER A CA 1
ATOM 695 C C . SER A 1 94 ? 0.512 13.251 8.827 1.00 91.62 94 SER A C 1
ATOM 697 O O . SER A 1 94 ? 0.450 12.022 8.748 1.00 91.62 94 SER A O 1
ATOM 699 N N . GLU A 1 95 ? 1.315 13.952 8.027 1.00 92.19 95 GLU A N 1
ATOM 700 C CA . GLU A 1 95 ? 2.196 13.299 7.054 1.00 92.19 95 GLU A CA 1
ATOM 701 C C . GLU A 1 95 ? 3.144 12.289 7.727 1.00 92.19 95 GLU A C 1
ATOM 703 O O . GLU A 1 95 ? 3.353 11.192 7.206 1.00 92.19 95 GLU A O 1
ATOM 708 N N . ASP A 1 96 ? 3.669 12.621 8.908 1.00 93.50 96 ASP A N 1
ATOM 709 C CA . ASP A 1 96 ? 4.579 11.755 9.661 1.00 93.50 96 ASP A CA 1
ATOM 710 C C . ASP A 1 96 ? 3.876 10.508 10.209 1.00 93.50 96 ASP A C 1
ATOM 712 O O . ASP A 1 96 ? 4.427 9.408 10.139 1.00 93.50 96 ASP A O 1
ATOM 716 N N . GLN A 1 97 ? 2.628 10.643 10.659 1.00 94.62 97 GLN A N 1
ATOM 717 C CA . GLN A 1 97 ? 1.790 9.511 11.059 1.00 94.62 97 GLN A CA 1
ATOM 718 C C . GLN A 1 97 ? 1.533 8.563 9.878 1.00 94.62 97 GLN A C 1
ATOM 720 O O . GLN A 1 97 ? 1.685 7.344 9.996 1.00 94.62 97 GLN A O 1
ATOM 725 N N . LEU A 1 98 ? 1.231 9.106 8.696 1.00 94.88 98 LEU A N 1
ATOM 726 C CA . LEU A 1 98 ? 1.034 8.305 7.485 1.00 94.88 98 LEU A CA 1
ATOM 727 C C . LEU A 1 98 ? 2.330 7.625 7.016 1.00 94.88 98 LEU A C 1
ATOM 729 O O . LEU A 1 98 ? 2.296 6.459 6.609 1.00 94.88 98 LEU A O 1
ATOM 733 N N . LYS A 1 99 ? 3.483 8.301 7.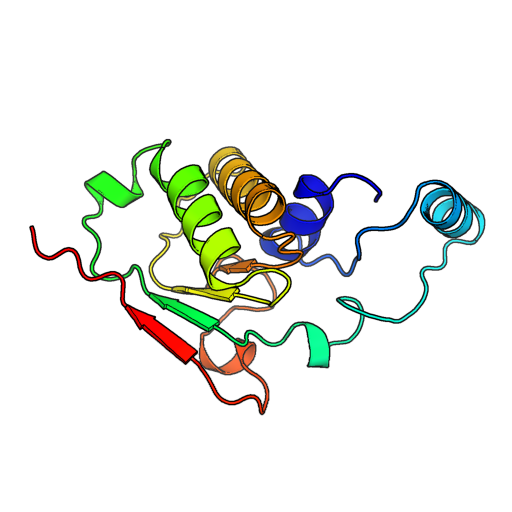119 1.00 95.44 99 LYS A N 1
ATOM 734 C CA . LYS A 1 99 ? 4.803 7.691 6.876 1.00 95.44 99 LYS A CA 1
ATOM 735 C C . LYS A 1 99 ? 5.073 6.547 7.847 1.00 95.44 99 LYS A C 1
ATOM 737 O O . LYS A 1 99 ? 5.512 5.486 7.404 1.00 95.44 99 LYS A O 1
ATOM 742 N N . ALA A 1 100 ? 4.787 6.732 9.137 1.00 96.50 100 ALA A N 1
ATOM 743 C CA . ALA A 1 100 ? 4.982 5.710 10.162 1.00 96.50 100 ALA A CA 1
ATOM 744 C C . ALA A 1 100 ? 4.120 4.464 9.899 1.00 96.50 100 ALA A C 1
ATOM 746 O O . ALA A 1 100 ? 4.630 3.343 9.950 1.00 96.50 100 ALA A O 1
ATOM 747 N N . LEU A 1 101 ? 2.847 4.653 9.528 1.00 96.69 101 LEU A N 1
ATOM 748 C CA . LEU A 1 101 ? 1.957 3.563 9.117 1.00 96.69 101 LEU A CA 1
ATOM 749 C C . LEU A 1 101 ? 2.511 2.808 7.905 1.00 96.69 101 LEU A C 1
ATOM 751 O O . LEU A 1 101 ? 2.626 1.581 7.940 1.00 96.69 101 LEU A O 1
ATOM 755 N N . CYS A 1 102 ? 2.888 3.530 6.845 1.00 96.94 102 CYS A N 1
ATOM 756 C CA . CYS A 1 102 ? 3.408 2.928 5.616 1.00 96.94 102 CYS A CA 1
ATOM 757 C C . CYS A 1 102 ? 4.719 2.173 5.861 1.00 96.94 102 CYS A C 1
ATOM 759 O O . CYS A 1 102 ? 4.901 1.069 5.348 1.00 96.94 102 CYS A O 1
ATOM 761 N N . ALA A 1 103 ? 5.618 2.734 6.673 1.00 97.00 103 ALA A N 1
ATOM 762 C CA . ALA A 1 103 ? 6.871 2.091 7.042 1.00 97.00 103 ALA A CA 1
ATOM 763 C C . ALA A 1 103 ? 6.636 0.787 7.814 1.00 97.00 103 ALA A C 1
ATOM 765 O O . ALA A 1 103 ? 7.224 -0.242 7.477 1.00 97.00 103 ALA A O 1
ATOM 766 N N . ALA A 1 104 ? 5.740 0.801 8.802 1.00 97.81 104 ALA A N 1
ATOM 767 C CA . ALA A 1 104 ? 5.422 -0.384 9.586 1.00 97.81 104 ALA A CA 1
ATOM 768 C C . ALA A 1 104 ? 4.743 -1.482 8.746 1.00 97.81 104 ALA A C 1
ATOM 770 O O . ALA A 1 104 ? 5.122 -2.652 8.847 1.00 97.81 104 ALA A O 1
ATOM 771 N N . ALA A 1 105 ? 3.804 -1.122 7.865 1.00 97.81 105 ALA A N 1
ATOM 772 C CA . ALA A 1 105 ? 3.144 -2.069 6.962 1.00 97.81 105 ALA A CA 1
ATOM 773 C C . ALA A 1 105 ? 4.117 -2.683 5.943 1.00 97.81 105 ALA A C 1
ATOM 775 O O . ALA A 1 105 ? 4.130 -3.900 5.739 1.00 97.81 105 ALA A O 1
ATOM 776 N N . ALA A 1 106 ? 4.989 -1.863 5.351 1.00 96.44 106 ALA A N 1
ATOM 777 C CA . ALA A 1 106 ? 6.009 -2.330 4.418 1.00 96.44 106 ALA A CA 1
ATOM 778 C C . ALA A 1 106 ? 7.050 -3.239 5.096 1.00 96.44 106 ALA A C 1
ATOM 780 O O . ALA A 1 106 ? 7.490 -4.210 4.480 1.00 96.44 106 ALA A O 1
ATOM 781 N N . SER A 1 107 ? 7.419 -2.948 6.347 1.00 96.38 107 SER A N 1
ATOM 782 C CA . SER A 1 107 ? 8.401 -3.721 7.120 1.00 96.38 107 SER A CA 1
ATOM 783 C C . SER A 1 107 ? 7.848 -5.070 7.586 1.00 96.38 107 SER A C 1
ATOM 785 O O . SER A 1 107 ? 8.510 -6.098 7.465 1.00 96.38 107 SER A O 1
ATOM 787 N N . THR A 1 108 ? 6.606 -5.091 8.074 1.00 97.06 108 THR A N 1
ATOM 788 C CA . THR A 1 108 ? 5.996 -6.309 8.633 1.00 97.06 108 THR A CA 1
ATOM 789 C C . THR A 1 108 ? 5.319 -7.202 7.595 1.00 97.06 108 THR A C 1
ATOM 791 O O . THR A 1 108 ? 5.166 -8.393 7.857 1.00 97.06 108 THR A O 1
ATOM 794 N N . GLY A 1 109 ? 4.925 -6.657 6.437 1.00 94.88 109 GLY A N 1
ATOM 795 C CA . GLY A 1 109 ? 4.184 -7.395 5.409 1.00 94.88 10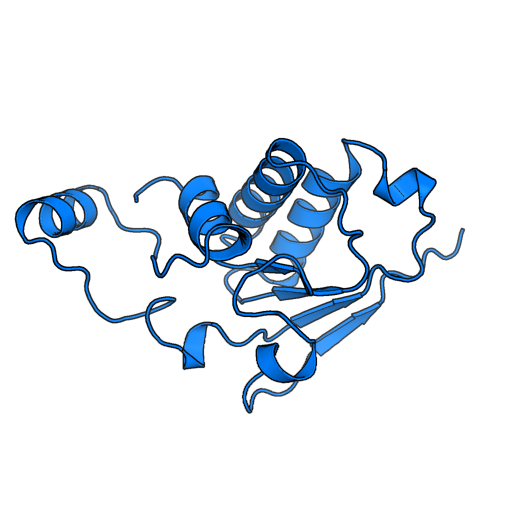9 GLY A CA 1
ATOM 796 C C . GLY A 1 109 ? 4.682 -7.250 3.974 1.00 94.88 109 GLY A C 1
ATOM 797 O O . GLY A 1 109 ? 4.185 -7.950 3.112 1.00 94.88 109 GLY A O 1
ATOM 798 N N . ALA A 1 110 ? 5.653 -6.385 3.669 1.00 95.25 110 ALA A N 1
ATOM 799 C CA . ALA A 1 110 ? 5.959 -5.986 2.286 1.00 95.25 110 ALA A CA 1
ATOM 800 C C . ALA A 1 110 ? 4.782 -5.315 1.543 1.00 95.25 110 ALA A C 1
ATOM 802 O O . ALA A 1 110 ? 4.797 -5.227 0.315 1.00 95.25 110 ALA A O 1
ATOM 803 N N . VAL A 1 111 ? 3.816 -4.760 2.286 1.00 96.75 111 VAL A N 1
ATOM 804 C CA . VAL A 1 111 ? 2.669 -4.025 1.737 1.00 96.75 111 VAL A CA 1
ATOM 805 C C . VAL A 1 111 ? 3.156 -2.844 0.897 1.00 96.75 111 VAL A C 1
ATOM 807 O O . VAL A 1 111 ? 3.876 -1.973 1.389 1.00 96.75 111 VAL A O 1
ATOM 810 N N . 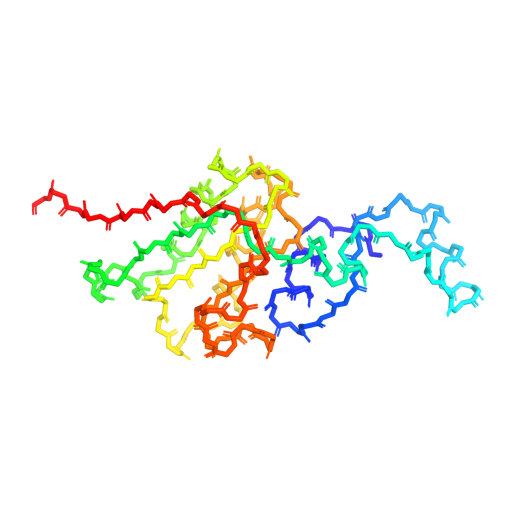GLY A 1 112 ? 2.761 -2.809 -0.377 1.00 96.25 112 GLY A N 1
ATOM 811 C CA . GLY A 1 112 ? 3.121 -1.736 -1.310 1.00 96.25 112 GLY A CA 1
ATOM 812 C C . GLY A 1 112 ? 2.064 -0.638 -1.464 1.00 96.25 112 GLY A C 1
ATOM 813 O O . GLY A 1 112 ? 2.366 0.406 -2.039 1.00 96.25 112 GLY A O 1
ATOM 814 N N . LEU A 1 113 ? 0.841 -0.865 -0.978 1.00 97.38 113 LEU A N 1
ATOM 815 C CA . LEU A 1 113 ? -0.274 0.081 -1.022 1.00 97.38 113 LEU A CA 1
ATOM 816 C C . LEU A 1 113 ? -1.254 -0.226 0.115 1.00 97.38 113 LEU A C 1
ATOM 818 O O . LEU A 1 113 ? -1.709 -1.361 0.262 1.00 97.38 113 LEU A O 1
ATOM 822 N N . VAL A 1 114 ? -1.596 0.806 0.880 1.00 97.19 114 VAL A N 1
ATOM 823 C CA . VAL A 1 114 ? -2.718 0.799 1.816 1.00 97.19 114 VAL A CA 1
ATOM 824 C C . VAL A 1 114 ? -3.721 1.828 1.315 1.00 97.19 114 VAL A C 1
ATOM 826 O O . VAL A 1 114 ? -3.367 2.977 1.084 1.00 97.19 114 VAL A O 1
ATOM 829 N N . HIS A 1 115 ? -4.976 1.441 1.146 1.00 96.62 115 HIS A N 1
ATOM 830 C CA . HIS A 1 115 ? -6.041 2.392 0.850 1.00 96.62 115 HIS A CA 1
ATOM 831 C C . HIS A 1 115 ? -6.603 2.944 2.142 1.00 96.62 115 HIS A C 1
ATOM 833 O O . HIS A 1 115 ? -7.312 2.242 2.853 1.00 96.62 115 HIS A O 1
ATOM 839 N N . ILE A 1 116 ? -6.326 4.202 2.449 1.00 95.31 116 ILE A N 1
ATOM 840 C CA . ILE A 1 116 ? -6.941 4.870 3.593 1.00 95.31 116 ILE A CA 1
ATOM 841 C C . ILE A 1 116 ? -8.152 5.637 3.077 1.00 95.31 116 ILE A C 1
ATOM 843 O O . ILE A 1 116 ? -8.008 6.600 2.318 1.00 95.31 116 ILE A O 1
ATOM 847 N N . ILE A 1 117 ? -9.352 5.192 3.457 1.00 93.81 117 ILE A N 1
ATOM 848 C CA . ILE A 1 117 ? -10.600 5.738 2.914 1.00 93.81 117 ILE A CA 1
ATOM 849 C C . ILE A 1 117 ? -10.695 7.238 3.216 1.00 93.81 117 ILE A C 1
ATOM 851 O O . ILE A 1 117 ? -10.658 7.657 4.370 1.00 93.81 117 ILE A O 1
ATOM 855 N N . GLY A 1 118 ? -10.830 8.045 2.164 1.00 90.25 118 GLY A N 1
ATOM 856 C CA . GLY A 1 118 ? -10.911 9.504 2.252 1.00 90.25 118 GLY A CA 1
ATOM 857 C C . GLY A 1 118 ? -9.568 10.242 2.343 1.00 90.25 118 GLY A C 1
ATOM 858 O O . GLY A 1 118 ? -9.586 11.472 2.323 1.00 90.25 118 GLY A O 1
ATOM 859 N N . ILE A 1 119 ? -8.435 9.530 2.410 1.00 92.00 119 ILE A N 1
ATOM 860 C CA . ILE A 1 119 ? -7.077 10.105 2.339 1.00 92.00 119 ILE A CA 1
ATOM 861 C C . ILE A 1 119 ? -6.399 9.701 1.030 1.00 92.00 119 ILE A C 1
ATOM 863 O O . ILE A 1 119 ? -5.889 10.554 0.308 1.00 92.00 119 ILE A O 1
ATOM 867 N N . THR A 1 120 ? -6.405 8.408 0.702 1.00 94.06 120 THR A N 1
ATOM 868 C CA . THR A 1 120 ? -5.792 7.917 -0.533 1.00 94.06 120 THR A CA 1
ATOM 869 C C . THR A 1 120 ? -6.560 8.460 -1.746 1.00 94.06 120 THR A C 1
ATOM 871 O O . THR A 1 120 ? -7.783 8.290 -1.792 1.00 94.06 120 THR A O 1
ATOM 874 N N . PRO A 1 121 ? -5.891 9.076 -2.747 1.00 92.38 121 PRO A N 1
ATOM 875 C CA . PRO A 1 121 ? -6.574 9.787 -3.835 1.00 92.38 121 PRO A CA 1
ATOM 876 C C . PRO A 1 121 ? -7.623 8.963 -4.594 1.00 92.38 121 PRO A C 1
ATOM 878 O O . PRO A 1 121 ? -8.682 9.473 -4.949 1.00 92.38 121 PRO A O 1
ATOM 881 N N . GLU A 1 122 ? -7.355 7.675 -4.809 1.00 90.12 122 GLU A N 1
ATOM 882 C CA . GLU A 1 122 ? -8.256 6.750 -5.513 1.00 90.12 122 GLU A CA 1
ATOM 883 C C . GLU A 1 122 ? -9.253 6.012 -4.596 1.00 90.12 122 GLU A C 1
ATOM 885 O O . GLU A 1 122 ? -10.149 5.322 -5.089 1.00 90.12 122 GLU A O 1
ATOM 890 N N . ALA A 1 123 ? -9.147 6.192 -3.274 1.00 91.44 123 ALA A N 1
ATOM 891 C CA . ALA A 1 123 ? -9.993 5.562 -2.259 1.00 91.44 123 ALA A CA 1
ATOM 892 C C . ALA A 1 123 ? -10.973 6.563 -1.623 1.00 91.44 123 ALA A C 1
ATOM 894 O O . ALA A 1 123 ? -11.091 6.673 -0.400 1.00 91.44 123 ALA A O 1
ATOM 895 N N . THR A 1 124 ? -11.697 7.318 -2.452 1.00 86.12 124 THR A N 1
ATOM 896 C CA . THR A 1 124 ? -12.655 8.330 -1.972 1.00 86.12 124 THR A CA 1
ATOM 897 C C . THR A 1 124 ? -13.821 7.711 -1.196 1.00 86.12 124 THR A C 1
ATOM 899 O O . THR A 1 124 ? -14.392 8.343 -0.311 1.00 86.12 124 THR A O 1
ATOM 902 N N . ASN A 1 125 ? -14.191 6.473 -1.526 1.00 84.12 125 ASN A N 1
ATOM 903 C CA . ASN A 1 125 ? -15.217 5.706 -0.835 1.00 84.12 125 ASN A CA 1
ATOM 904 C C . ASN A 1 125 ? -14.884 4.210 -0.862 1.00 84.12 125 ASN A C 1
ATOM 906 O O . ASN A 1 125 ? -14.140 3.739 -1.717 1.00 84.12 125 ASN A O 1
ATOM 910 N N . LEU A 1 126 ? -15.466 3.473 0.082 1.00 81.75 126 LEU A N 1
ATOM 911 C CA . LEU A 1 126 ? -15.239 2.043 0.295 1.00 81.75 126 LEU A CA 1
ATOM 912 C C . LEU A 1 126 ? -15.534 1.164 -0.943 1.00 81.75 126 LEU A C 1
ATOM 914 O O . LEU A 1 126 ? -14.695 0.329 -1.278 1.00 81.75 126 LEU A O 1
ATOM 918 N N . PRO A 1 127 ? -16.666 1.334 -1.658 1.00 79.62 127 PRO A N 1
ATOM 919 C CA . PRO A 1 127 ? -17.003 0.478 -2.799 1.00 79.62 127 PRO A CA 1
ATOM 920 C C . PRO A 1 127 ? -15.991 0.517 -3.947 1.00 79.62 127 PRO A C 1
ATOM 922 O O . PRO A 1 127 ? -15.780 -0.501 -4.602 1.00 79.62 127 PRO A O 1
ATOM 925 N N . HIS A 1 128 ? -15.348 1.663 -4.189 1.00 79.38 128 HIS A N 1
ATOM 926 C CA . HIS A 1 128 ? -14.429 1.827 -5.317 1.00 79.38 128 HIS A CA 1
ATOM 927 C C . HIS A 1 128 ? -13.120 1.038 -5.153 1.00 79.38 128 HIS A C 1
ATOM 929 O O . HIS A 1 128 ? -12.433 0.759 -6.131 1.00 79.38 128 HIS A O 1
ATOM 935 N N . VAL A 1 129 ? -12.784 0.645 -3.923 1.00 86.44 129 VAL A N 1
ATOM 936 C CA . VAL A 1 129 ? -11.465 0.095 -3.598 1.00 86.44 129 VAL A CA 1
ATOM 937 C C . VAL A 1 129 ? -11.343 -1.400 -3.898 1.00 86.44 129 VAL A C 1
ATOM 939 O O . VAL A 1 129 ? -10.244 -1.891 -4.110 1.00 86.44 129 VAL A O 1
ATOM 942 N N . PHE A 1 130 ? -12.442 -2.153 -3.924 1.00 84.75 130 PHE A N 1
ATOM 943 C CA . PHE A 1 130 ? -12.387 -3.624 -3.905 1.00 84.75 130 PHE A CA 1
ATOM 944 C C . PHE A 1 130 ? -12.549 -4.307 -5.271 1.00 84.75 130 PHE A C 1
ATOM 946 O O . PHE A 1 130 ? -12.488 -5.533 -5.362 1.00 84.75 130 PHE A O 1
ATOM 953 N N . GLY A 1 131 ? -12.719 -3.547 -6.355 1.00 77.50 131 GLY A N 1
ATOM 954 C CA . GLY A 1 131 ? -12.913 -4.114 -7.692 1.00 77.50 131 GLY A CA 1
ATOM 955 C C . GLY A 1 131 ? -13.985 -5.215 -7.732 1.00 77.50 131 GLY A C 1
ATOM 956 O O . GLY A 1 131 ? -15.043 -5.091 -7.124 1.00 77.50 131 GLY A O 1
ATOM 957 N N . LYS A 1 132 ? -13.710 -6.307 -8.460 1.00 69.69 132 LYS A N 1
ATOM 958 C CA . LYS A 1 132 ? -14.565 -7.515 -8.515 1.00 69.69 132 LYS A CA 1
ATOM 959 C C . LYS A 1 132 ? -14.116 -8.619 -7.541 1.00 69.69 132 LYS A C 1
ATOM 961 O O . LYS A 1 132 ? -14.543 -9.761 -7.688 1.00 69.69 132 LYS A O 1
ATOM 966 N N . SER A 1 133 ? -13.206 -8.309 -6.624 1.00 59.00 133 SER A N 1
ATOM 967 C CA . SER A 1 133 ? -12.583 -9.286 -5.732 1.00 59.00 133 SER A CA 1
ATOM 968 C C . SER A 1 133 ? -13.475 -9.576 -4.522 1.00 59.00 133 SER A C 1
ATOM 970 O O . SER A 1 133 ? -14.200 -8.700 -4.052 1.00 59.00 133 SER A O 1
ATOM 972 N N . ASP A 1 134 ? -13.408 -10.802 -4.003 1.00 61.03 134 ASP A N 1
ATOM 973 C CA . ASP A 1 134 ? -14.147 -11.209 -2.805 1.00 61.03 134 ASP A CA 1
ATOM 974 C C . ASP A 1 134 ? -13.483 -10.604 -1.550 1.00 61.03 134 ASP A C 1
ATOM 976 O O . ASP A 1 134 ? -12.273 -10.747 -1.353 1.00 61.03 134 ASP A O 1
ATOM 980 N N . GLN A 1 135 ? -14.239 -9.871 -0.726 1.00 65.50 135 GLN A N 1
ATOM 981 C CA . GLN A 1 135 ? -13.676 -9.080 0.380 1.00 65.50 135 GLN A CA 1
ATOM 982 C C . GLN A 1 135 ? -13.492 -9.920 1.648 1.00 65.50 135 GLN A C 1
ATOM 984 O O . GLN A 1 135 ? -14.454 -10.495 2.158 1.00 65.50 135 GLN A O 1
ATOM 989 N N . ARG A 1 136 ? -12.299 -9.888 2.259 1.00 73.38 136 ARG A N 1
ATOM 990 C CA . ARG A 1 136 ? -12.110 -10.356 3.645 1.00 73.38 136 ARG A CA 1
ATOM 991 C C . ARG A 1 136 ? -12.171 -9.173 4.609 1.00 73.38 136 ARG A C 1
ATOM 993 O O . ARG A 1 136 ? -11.270 -8.338 4.624 1.00 73.38 136 ARG A O 1
ATOM 1000 N N . LYS A 1 137 ? -13.236 -9.092 5.408 1.00 73.88 137 LYS A N 1
ATOM 1001 C CA . LYS A 1 137 ? -13.439 -8.010 6.384 1.00 73.88 137 LYS A CA 1
ATOM 1002 C C . LYS A 1 137 ? -12.950 -8.414 7.773 1.00 73.88 137 LYS A C 1
ATOM 1004 O O . LYS A 1 137 ? -13.350 -9.458 8.281 1.00 73.88 137 LYS A O 1
ATOM 1009 N N . PHE A 1 138 ? -12.143 -7.558 8.392 1.00 76.44 138 PHE A N 1
ATOM 1010 C CA . PHE A 1 138 ? -11.727 -7.645 9.789 1.00 76.44 138 PHE A CA 1
ATOM 1011 C C . PHE A 1 138 ? -12.154 -6.361 10.503 1.00 76.44 138 PHE A C 1
ATOM 1013 O O . PHE A 1 138 ? -11.730 -5.269 10.126 1.00 76.44 138 PHE A O 1
ATOM 1020 N N . CYS A 1 139 ? -12.998 -6.488 11.525 1.00 72.94 139 CYS A N 1
ATOM 1021 C CA . CYS A 1 139 ? -13.376 -5.367 12.380 1.00 72.94 139 CYS A CA 1
ATOM 1022 C C . CYS A 1 139 ? -12.502 -5.387 13.636 1.00 72.94 139 CYS A C 1
ATOM 1024 O O . CYS A 1 139 ? -12.478 -6.396 14.347 1.00 72.94 139 CYS A O 1
ATOM 1026 N N . LEU A 1 140 ? -11.775 -4.299 13.902 1.00 67.69 140 LEU A N 1
ATOM 1027 C CA . LEU A 1 140 ? -11.052 -4.124 15.158 1.00 67.69 140 LEU A CA 1
ATOM 1028 C C . LEU A 1 140 ? -12.005 -3.495 16.184 1.00 67.69 140 LEU A C 1
ATOM 1030 O O . LEU A 1 140 ? -11.955 -2.302 16.458 1.00 67.69 140 LEU A O 1
ATOM 1034 N N . SER A 1 141 ? -12.896 -4.307 16.751 1.00 51.41 141 SER A N 1
ATOM 1035 C CA . SER A 1 141 ? -13.682 -3.916 17.922 1.00 51.41 141 SER A CA 1
ATOM 1036 C C . SER A 1 141 ? -12.900 -4.303 19.177 1.00 51.41 141 SER A C 1
ATOM 1038 O O . SER A 1 141 ? -12.700 -5.491 19.448 1.00 51.41 141 SER A O 1
ATOM 1040 N N . ILE A 1 142 ? -12.418 -3.316 19.927 1.00 44.59 142 ILE A N 1
ATOM 1041 C CA . ILE A 1 142 ? -11.775 -3.558 21.218 1.00 44.59 142 ILE A CA 1
ATOM 1042 C C . ILE A 1 142 ? -12.856 -4.040 22.198 1.00 44.59 142 ILE A C 1
ATOM 1044 O O . ILE A 1 142 ? -13.745 -3.281 22.564 1.00 44.59 142 ILE A O 1
ATOM 1048 N N . TRP A 1 143 ? -12.775 -5.305 22.621 1.00 31.06 143 TRP A N 1
ATOM 1049 C CA . TRP A 1 143 ? -13.421 -5.783 23.845 1.00 31.06 143 TRP A CA 1
ATOM 1050 C C . TRP A 1 143 ? -12.497 -5.438 25.024 1.00 31.06 143 TRP A C 1
ATOM 1052 O O . TRP A 1 143 ? -11.716 -6.280 25.465 1.00 31.06 143 TRP A O 1
ATOM 1062 N N . ILE A 1 144 ? -12.521 -4.181 25.468 1.00 35.22 144 ILE A N 1
ATOM 1063 C CA . ILE A 1 144 ? -11.984 -3.729 26.764 1.00 35.22 144 ILE A CA 1
ATOM 1064 C C . ILE A 1 144 ? -13.135 -3.061 27.499 1.00 35.22 144 ILE A C 1
ATOM 1066 O O . ILE A 1 144 ? -13.831 -2.247 26.853 1.00 35.22 144 ILE A O 1
#

Secondary structure (DSSP, 8-state):
---HHHHHHHHHTS--------HHHHHHHHHHT---S-GGGSGGGGS-SEEEE-TTS-HHHHTSTTHHHHHHHHHHHHHTTS-EEEE---TT--HHHHHHHHHHHHHHH----EEETTTSTT-SSHHHHSTTSPPEEEE-----

pLDDT: mean 88.91, std 11.81, range [31.06, 98.0]